Protein AF-A0A2P5YQG2-F1 (afdb_monomer_lite)

Radius of gyration: 40.92 Å; chains: 1; bounding box: 111×56×74 Å

Secondary structure (DSSP, 8-state):
------------PPPPPP-------------------------------------THHHHHHHHHHHHHHHHHHHHHHHHHHHSTTHHHHHHHHHHHHHHHHHHHHHHHHHHHHHH-

Structure (mmCIF, N/CA/C/O backbone):
data_AF-A0A2P5YQG2-F1
#
_entry.id   AF-A0A2P5YQG2-F1
#
loop_
_atom_site.group_PDB
_atom_site.id
_atom_site.type_symbol
_atom_site.label_atom_id
_atom_site.label_alt_id
_atom_site.label_comp_id
_atom_site.label_asym_id
_atom_site.label_entity_id
_atom_site.label_seq_id
_atom_site.pdbx_PDB_ins_code
_atom_site.Cartn_x
_atom_site.Cartn_y
_atom_site.Cartn_z
_atom_site.occupancy
_atom_site.B_iso_or_equiv
_atom_site.auth_seq_id
_atom_site.auth_comp_id
_atom_site.auth_asym_id
_atom_site.auth_atom_id
_atom_site.pdbx_PDB_model_num
ATOM 1 N N . MET A 1 1 ? -62.196 -18.019 43.034 1.00 37.47 1 MET A N 1
ATOM 2 C CA . MET A 1 1 ? -61.266 -17.010 43.582 1.00 37.47 1 MET A CA 1
ATOM 3 C C . MET A 1 1 ? -60.724 -16.192 42.420 1.00 37.47 1 MET A C 1
ATOM 5 O O . MET A 1 1 ? -60.282 -16.803 41.464 1.00 37.47 1 MET A O 1
ATOM 9 N N . HIS A 1 2 ? -60.853 -14.865 42.531 1.00 40.28 2 HIS A N 1
ATOM 10 C CA . HIS A 1 2 ? -60.056 -13.770 41.946 1.00 40.28 2 HIS A CA 1
ATOM 11 C C . HIS A 1 2 ? -59.599 -13.800 40.467 1.00 40.28 2 HIS A C 1
ATOM 13 O O . HIS A 1 2 ? -58.712 -14.553 40.092 1.00 40.28 2 HIS A O 1
ATOM 19 N N . ASN A 1 3 ? -60.224 -12.916 39.673 1.00 39.69 3 ASN A N 1
ATOM 20 C CA . ASN A 1 3 ? -59.671 -11.724 38.989 1.00 39.69 3 ASN A CA 1
ATOM 21 C C . ASN A 1 3 ? -58.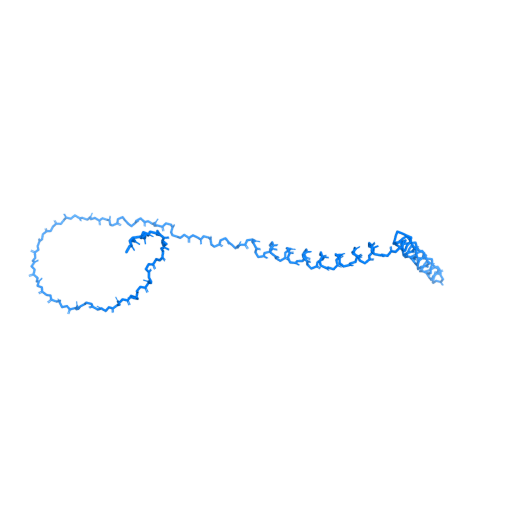148 -11.615 38.738 1.00 39.69 3 ASN A C 1
ATOM 23 O O . ASN A 1 3 ? -57.400 -11.821 39.685 1.00 39.69 3 ASN A O 1
ATOM 27 N N . ILE A 1 4 ? -57.774 -11.154 37.528 1.00 53.44 4 ILE A N 1
ATOM 28 C CA . ILE A 1 4 ? -56.658 -10.260 37.083 1.00 53.44 4 ILE A CA 1
ATOM 29 C C . ILE A 1 4 ? -56.877 -10.118 35.545 1.00 53.44 4 ILE A C 1
ATOM 31 O O . ILE A 1 4 ? -56.929 -11.145 34.872 1.00 53.44 4 ILE A O 1
ATOM 35 N N . GLN A 1 5 ? -57.396 -9.012 34.982 1.00 43.28 5 GLN A N 1
ATOM 36 C CA . GLN A 1 5 ? -56.762 -7.708 34.652 1.00 43.28 5 GLN A CA 1
ATOM 37 C C . GLN A 1 5 ? -55.559 -7.874 33.677 1.00 43.28 5 GLN A C 1
ATOM 39 O O . GLN A 1 5 ? -54.772 -8.796 33.850 1.00 43.28 5 GLN A O 1
ATOM 44 N N . ASP A 1 6 ? -55.630 -7.283 32.467 1.00 47.66 6 ASP A N 1
ATOM 45 C CA . ASP A 1 6 ? -54.936 -6.045 32.001 1.00 47.66 6 ASP A CA 1
ATOM 46 C C . ASP A 1 6 ? -53.541 -6.389 31.384 1.00 47.66 6 ASP A C 1
ATOM 48 O O . ASP A 1 6 ? -52.918 -7.356 31.794 1.00 47.66 6 ASP A O 1
ATOM 52 N N . GLU A 1 7 ? -53.013 -5.874 30.266 1.00 49.84 7 GLU A N 1
ATOM 53 C CA . GLU A 1 7 ? -52.995 -4.566 29.603 1.00 49.84 7 GLU A CA 1
ATOM 54 C C . GLU A 1 7 ? -52.540 -4.726 28.120 1.00 49.84 7 GLU A C 1
ATOM 56 O O . GLU A 1 7 ? -51.712 -5.579 27.800 1.00 49.84 7 GLU A O 1
ATOM 61 N N . GLU A 1 8 ? -53.071 -3.854 27.255 1.00 49.56 8 GLU A N 1
ATOM 62 C CA . GLU A 1 8 ? -52.398 -3.078 26.191 1.00 49.56 8 GLU A CA 1
ATOM 63 C C . GLU A 1 8 ? -51.438 -3.751 25.177 1.00 49.56 8 GLU A C 1
ATOM 65 O O . GLU A 1 8 ? -50.312 -4.152 25.470 1.00 49.56 8 GLU A O 1
ATOM 70 N N . GLY A 1 9 ? -51.825 -3.695 23.896 1.00 44.31 9 GLY A N 1
ATOM 71 C CA . GLY A 1 9 ? -50.956 -3.994 22.754 1.00 44.31 9 GLY A CA 1
ATOM 72 C C . GLY A 1 9 ? -51.528 -3.458 21.441 1.00 44.31 9 GLY A C 1
ATOM 73 O O . GLY A 1 9 ? -52.298 -4.129 20.765 1.00 44.31 9 GLY A O 1
ATOM 74 N N . LEU A 1 10 ? -51.161 -2.217 21.128 1.00 39.25 10 LEU A N 1
ATOM 75 C CA . LEU A 1 10 ? -51.523 -1.403 19.963 1.00 39.25 10 LEU A CA 1
ATOM 76 C C . LEU A 1 10 ? -51.200 -2.032 18.581 1.00 39.25 10 LEU A C 1
ATOM 78 O O . LEU A 1 10 ? -50.256 -2.807 18.456 1.00 39.25 10 LEU A O 1
ATOM 82 N N . VAL A 1 11 ? -51.857 -1.468 17.543 1.00 46.50 11 VAL A N 1
ATOM 83 C CA . VAL A 1 11 ? -51.467 -1.395 16.101 1.00 46.50 11 VAL A CA 1
ATOM 84 C C . VAL A 1 11 ? -51.902 -2.597 15.233 1.00 46.50 11 VAL A C 1
ATOM 86 O O . VAL A 1 11 ? -51.537 -3.721 15.530 1.00 46.50 11 VAL A O 1
ATOM 89 N N . ALA A 1 12 ? -52.607 -2.500 14.096 1.00 56.53 12 ALA A N 1
ATOM 90 C CA . ALA A 1 12 ? -53.279 -1.453 13.307 1.00 56.53 12 ALA A CA 1
ATOM 91 C C . ALA A 1 12 ? -54.260 -2.153 12.320 1.00 56.53 12 ALA A C 1
ATOM 93 O O . ALA A 1 12 ? -54.067 -3.341 12.053 1.00 56.53 12 ALA A O 1
ATOM 94 N N . PRO A 1 13 ? -55.272 -1.475 11.738 1.00 49.25 13 PRO A N 1
ATOM 95 C CA . PRO A 1 13 ? -56.150 -2.091 10.742 1.00 49.25 13 PRO A CA 1
ATOM 96 C C . PRO A 1 13 ? -55.474 -2.225 9.366 1.00 49.25 13 PRO A C 1
ATOM 98 O O . PRO A 1 13 ? -54.787 -1.318 8.895 1.00 49.25 13 PRO A O 1
ATOM 101 N N . GLU A 1 14 ? -55.711 -3.376 8.744 1.00 44.84 14 GLU A N 1
ATOM 102 C CA . GLU A 1 14 ? -55.319 -3.820 7.400 1.00 44.84 14 GLU A CA 1
ATOM 103 C C . GLU A 1 14 ? -55.890 -2.919 6.272 1.00 44.84 14 GLU A C 1
ATOM 105 O O . GLU A 1 14 ? -56.973 -2.354 6.441 1.00 44.84 14 GLU A O 1
ATOM 110 N N . PRO A 1 15 ? -55.205 -2.739 5.119 1.00 45.66 15 PRO A N 1
ATOM 111 C CA . PRO A 1 15 ? -55.679 -1.848 4.061 1.00 45.66 15 PRO A CA 1
ATOM 112 C C . PRO A 1 15 ? -56.709 -2.531 3.147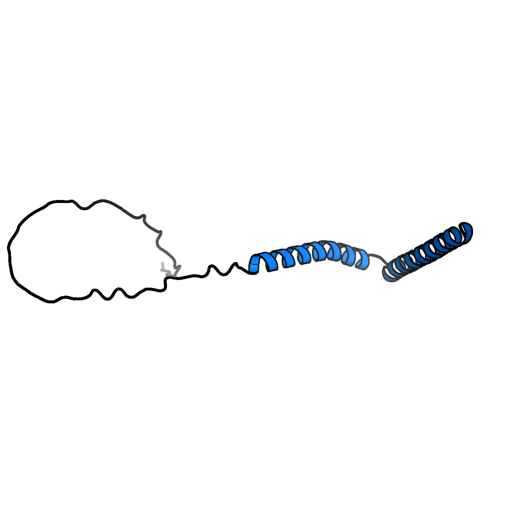 1.00 45.66 15 PRO A C 1
ATOM 114 O O . PRO A 1 15 ? -56.402 -3.526 2.493 1.00 45.66 15 PRO A O 1
ATOM 117 N N . GLU A 1 16 ? -57.906 -1.949 3.022 1.00 57.97 16 GLU A N 1
ATOM 118 C CA . GLU A 1 16 ? -58.918 -2.408 2.059 1.00 57.97 16 GLU A CA 1
ATOM 119 C C . GLU A 1 16 ? -58.730 -1.828 0.635 1.00 57.97 16 GLU A C 1
ATOM 121 O O . GLU A 1 16 ? -58.198 -0.720 0.471 1.00 57.97 16 GLU A O 1
ATOM 126 N N . PRO A 1 17 ? -59.163 -2.547 -0.426 1.00 42.16 17 PRO A N 1
ATOM 127 C CA . PRO A 1 17 ? -58.885 -2.213 -1.819 1.00 42.16 17 PRO A CA 1
ATOM 128 C C . PRO A 1 17 ? -59.922 -1.267 -2.446 1.00 42.16 17 PRO A C 1
ATOM 130 O O . PRO A 1 17 ? -61.103 -1.245 -2.110 1.00 42.16 17 PRO A O 1
ATOM 133 N N . ARG A 1 18 ? -59.446 -0.499 -3.432 1.00 46.53 18 ARG A N 1
ATOM 134 C CA . ARG A 1 18 ? -60.163 0.540 -4.188 1.00 46.53 18 ARG A CA 1
ATOM 135 C C . ARG A 1 18 ? -61.257 -0.058 -5.083 1.00 46.53 18 ARG A C 1
ATOM 137 O O . ARG A 1 18 ? -60.982 -1.002 -5.817 1.00 46.53 18 ARG A O 1
ATOM 144 N N . GLN A 1 19 ? -62.443 0.554 -5.103 1.00 40.47 19 GLN A N 1
ATOM 145 C CA . GLN A 1 19 ? -63.486 0.273 -6.096 1.00 40.47 19 GLN A CA 1
ATOM 146 C C . GLN A 1 19 ? -63.607 1.441 -7.085 1.00 40.47 19 GLN A C 1
ATOM 148 O O . GLN A 1 19 ? -63.929 2.567 -6.712 1.00 40.47 19 GLN A O 1
ATOM 153 N N . GLU A 1 20 ? -63.328 1.158 -8.355 1.00 40.53 20 GLU A N 1
ATOM 154 C CA . GLU A 1 20 ? -63.748 1.945 -9.517 1.00 40.53 20 GLU A CA 1
ATOM 155 C C . GLU A 1 20 ? -65.141 1.453 -9.934 1.00 40.53 20 GLU A C 1
ATOM 157 O O . GLU A 1 20 ? -65.361 0.245 -9.857 1.00 40.53 20 GLU A O 1
ATOM 162 N N . THR A 1 21 ? -66.048 2.333 -10.393 1.00 28.78 21 THR A N 1
ATOM 163 C CA . THR A 1 21 ? -67.006 2.085 -11.505 1.00 28.78 21 THR A CA 1
ATOM 164 C C . THR A 1 21 ? -67.999 3.255 -11.686 1.00 28.78 21 THR A C 1
ATOM 166 O O . THR A 1 21 ? -68.863 3.490 -10.852 1.00 28.78 21 THR A O 1
ATOM 169 N N . ILE A 1 22 ? -67.849 3.941 -12.831 1.00 39.16 22 ILE A N 1
ATOM 170 C CA . ILE A 1 22 ? -68.863 4.426 -13.800 1.00 39.16 22 ILE A CA 1
ATOM 171 C C . ILE A 1 22 ? -70.039 5.287 -13.288 1.00 39.16 22 ILE A C 1
ATOM 173 O O . ILE A 1 22 ? -70.930 4.801 -12.601 1.00 39.16 22 ILE A O 1
ATOM 177 N N . LEU A 1 23 ? -70.160 6.520 -13.813 1.00 33.88 23 LEU A N 1
ATOM 178 C CA . LEU A 1 23 ? -71.440 7.240 -13.846 1.00 33.88 23 LEU A CA 1
ATOM 179 C C . LEU A 1 23 ? -71.771 7.818 -15.233 1.00 33.88 23 LEU A C 1
ATOM 181 O O . LEU A 1 23 ? -70.947 8.394 -15.939 1.00 33.88 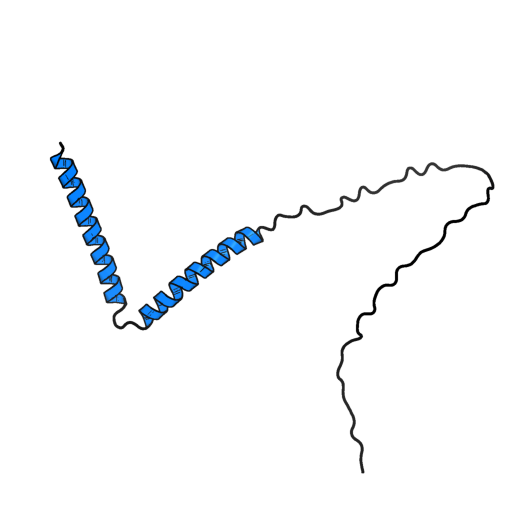23 LEU A O 1
ATOM 185 N N . SER A 1 24 ? -73.033 7.579 -15.567 1.00 44.66 24 SER A N 1
ATOM 186 C CA . SER A 1 24 ? -73.806 7.675 -16.801 1.00 44.66 24 SER A CA 1
ATOM 187 C C . SER A 1 24 ? -73.863 9.022 -17.527 1.00 44.66 24 SER A C 1
ATOM 189 O O . SER A 1 24 ? -73.798 10.096 -16.936 1.00 44.66 24 SER A O 1
ATOM 191 N N . LYS A 1 25 ? -74.140 8.929 -18.833 1.00 41.28 25 LYS A N 1
ATOM 192 C CA . LYS A 1 25 ? -74.387 10.018 -19.786 1.00 41.28 25 LYS A CA 1
ATOM 193 C C . LYS A 1 25 ? -75.889 10.118 -20.107 1.00 41.28 25 LYS A C 1
ATOM 195 O O . LYS A 1 25 ? -76.489 9.106 -20.451 1.00 41.28 25 LYS A O 1
ATOM 200 N N . GLY A 1 26 ? -76.457 11.326 -20.102 1.00 33.06 26 GLY A N 1
ATOM 201 C CA . GLY A 1 26 ? -77.780 11.654 -20.677 1.00 33.06 26 GLY A CA 1
ATOM 202 C C . GLY A 1 26 ? -78.211 13.071 -20.271 1.00 33.06 26 GLY A C 1
ATOM 203 O O . GLY A 1 26 ? -78.412 13.313 -19.094 1.00 33.06 26 GLY A O 1
ATOM 204 N N . LYS A 1 27 ? -78.013 14.103 -21.105 1.00 35.53 27 LYS A N 1
ATOM 205 C CA . LYS A 1 27 ? -78.899 14.679 -22.148 1.00 35.53 27 LYS A CA 1
ATOM 206 C C . LYS A 1 27 ? -80.232 15.270 -21.643 1.00 35.53 27 LYS A C 1
ATOM 208 O O . LYS A 1 27 ? -81.213 14.550 -21.550 1.00 35.53 27 LYS A O 1
ATOM 213 N N . GLY A 1 28 ? -80.250 16.607 -21.560 1.00 29.77 28 GLY A N 1
ATOM 214 C CA . GLY A 1 28 ? -81.244 17.454 -22.234 1.00 29.77 28 GLY A CA 1
ATOM 215 C C . GLY A 1 28 ? -82.238 18.198 -21.344 1.00 29.77 28 GLY A C 1
ATOM 216 O O . GLY A 1 28 ? -83.162 17.577 -20.855 1.00 29.77 28 GLY A O 1
ATOM 217 N N . GLU A 1 29 ? -82.104 19.524 -21.255 1.00 34.75 29 GLU A N 1
ATOM 218 C CA . GLU A 1 29 ? -83.180 20.473 -21.585 1.00 34.75 29 GLU A CA 1
ATOM 219 C C . GLU A 1 29 ? -82.615 21.898 -21.703 1.00 34.75 29 GLU A C 1
ATOM 221 O O . GLU A 1 29 ? -81.639 22.258 -21.047 1.00 34.75 29 GLU A O 1
ATOM 226 N N . VAL A 1 30 ? -83.176 22.653 -22.643 1.00 44.69 30 VAL A N 1
ATOM 227 C CA . VAL A 1 30 ? -82.774 23.992 -23.087 1.00 44.69 30 VAL A CA 1
ATOM 228 C C . VAL A 1 30 ? -83.681 25.004 -22.401 1.00 44.69 30 VAL A C 1
ATOM 230 O O . VAL A 1 30 ? -84.890 24.847 -22.511 1.00 44.69 30 VAL A O 1
ATOM 233 N N . ASP A 1 31 ? -83.143 26.078 -21.823 1.00 36.00 31 ASP A N 1
ATOM 234 C CA . ASP A 1 31 ? -83.815 27.375 -21.933 1.00 36.00 31 ASP A CA 1
ATOM 235 C C . ASP A 1 31 ? -82.834 28.546 -21.857 1.00 36.00 31 ASP A C 1
ATOM 237 O O . ASP A 1 31 ? -81.759 28.475 -21.261 1.00 36.00 31 ASP A O 1
ATOM 241 N N . HIS A 1 32 ? -83.201 29.585 -22.588 1.00 39.75 32 HIS A N 1
ATOM 242 C CA . HIS A 1 32 ? -82.400 30.711 -22.998 1.00 39.75 32 HIS A CA 1
ATOM 243 C C . HIS A 1 32 ? -82.242 31.740 -21.874 1.00 39.75 32 HIS A C 1
ATOM 245 O O . HIS A 1 32 ? -83.151 32.002 -21.095 1.00 39.75 32 HIS A O 1
ATOM 251 N N . ASN A 1 33 ? 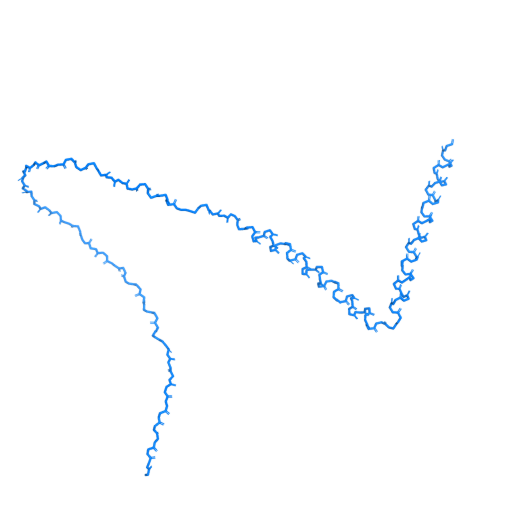-81.141 32.474 -21.974 1.00 38.44 33 ASN A N 1
ATOM 252 C CA . ASN A 1 33 ? -81.162 33.914 -22.227 1.00 38.44 33 ASN A CA 1
ATOM 253 C C . ASN A 1 33 ? -80.376 34.773 -21.228 1.00 38.44 33 ASN A C 1
ATOM 255 O O . ASN A 1 33 ? -80.494 34.678 -20.013 1.00 38.44 33 ASN A O 1
ATOM 259 N N . ASP A 1 34 ? -79.625 35.669 -21.854 1.00 38.62 34 ASP A N 1
ATOM 260 C CA . ASP A 1 34 ? -79.146 36.949 -21.373 1.00 38.62 34 ASP A CA 1
ATOM 261 C C . ASP A 1 34 ? -77.982 37.043 -20.366 1.00 38.62 34 ASP A C 1
ATOM 263 O O . ASP A 1 34 ? -78.114 37.100 -19.151 1.00 38.62 34 ASP A O 1
ATOM 267 N N . GLN A 1 35 ? -76.832 37.315 -20.989 1.00 40.78 35 GLN A N 1
ATOM 268 C CA . GLN A 1 35 ? -76.002 38.496 -20.733 1.00 40.78 35 GLN A CA 1
ATOM 269 C C . GLN A 1 35 ? -74.971 38.448 -19.593 1.00 40.78 35 GLN A C 1
ATOM 271 O O . GLN A 1 35 ? -75.232 38.707 -18.426 1.00 40.78 35 GLN A O 1
ATOM 276 N N . LYS A 1 36 ? -73.721 38.420 -20.082 1.00 45.56 36 LYS A N 1
ATOM 277 C CA . LYS A 1 36 ? -72.639 39.337 -19.697 1.00 45.56 36 LYS A CA 1
ATOM 278 C C . LYS A 1 36 ? -71.950 39.013 -18.371 1.00 45.56 36 LYS A C 1
ATOM 280 O O . LYS A 1 36 ? -72.339 39.479 -17.313 1.00 45.56 36 LYS A O 1
ATOM 285 N N . LEU A 1 37 ? -70.771 38.411 -18.491 1.00 44.19 37 LEU A N 1
ATOM 286 C CA . LEU A 1 37 ? -69.506 39.099 -18.215 1.00 44.19 37 LEU A CA 1
ATOM 287 C C . LEU A 1 37 ? -68.361 38.228 -18.733 1.00 44.19 37 LEU A C 1
ATOM 289 O O . LEU A 1 37 ? -68.221 37.064 -18.377 1.00 44.19 37 LEU A O 1
ATOM 293 N N . VAL A 1 38 ? -67.554 38.813 -19.615 1.00 54.03 38 VAL A N 1
ATOM 294 C CA . VAL A 1 38 ? -66.296 38.247 -20.102 1.00 54.03 38 VAL A CA 1
ATOM 295 C C . VAL A 1 38 ? -65.370 38.060 -18.900 1.00 54.03 38 VAL A C 1
ATOM 297 O O . VAL A 1 38 ? -64.656 38.981 -18.511 1.00 54.03 38 VAL A O 1
ATOM 300 N N . SER A 1 39 ? -65.371 36.875 -18.293 1.00 54.47 39 SER A N 1
ATOM 301 C CA . SER A 1 39 ? -64.274 36.450 -17.434 1.00 54.47 39 SER A CA 1
ATOM 302 C C . SER A 1 39 ? -63.184 35.917 -18.354 1.00 54.47 39 SER A C 1
ATOM 304 O O . SER A 1 39 ? -63.250 34.780 -18.820 1.00 54.47 39 SER A O 1
ATOM 306 N N . LYS A 1 40 ? -62.185 36.752 -18.665 1.00 61.34 40 LYS A N 1
ATOM 307 C CA . LYS A 1 40 ? -60.901 36.231 -19.146 1.00 61.34 40 LYS A CA 1
ATOM 308 C C . LYS A 1 40 ? -60.419 35.258 -18.078 1.00 61.34 40 LYS A C 1
ATOM 310 O O . LYS A 1 40 ? -60.070 35.680 -16.980 1.00 61.34 40 LYS A O 1
ATOM 315 N N . GLU A 1 41 ? -60.486 33.972 -18.391 1.00 61.00 41 GLU A N 1
ATOM 316 C CA . GLU A 1 41 ? -60.039 32.902 -17.517 1.00 61.00 41 GLU A CA 1
ATOM 317 C C . GLU A 1 41 ? -58.550 33.118 -17.233 1.00 61.00 41 GLU A C 1
ATOM 319 O O . GLU A 1 41 ? -57.694 32.906 -18.095 1.00 61.00 41 GLU A O 1
ATOM 324 N N . TYR A 1 42 ? -58.234 33.628 -16.042 1.00 65.81 42 TYR A N 1
ATOM 325 C CA . TYR A 1 42 ? -56.860 33.682 -15.578 1.00 65.81 42 TYR A CA 1
ATOM 326 C C . TYR A 1 42 ? -56.447 32.249 -15.266 1.00 65.81 42 TYR A C 1
ATOM 328 O O . TYR A 1 42 ? -56.777 31.720 -14.208 1.00 65.81 42 TYR A O 1
ATOM 336 N N . LYS A 1 43 ? -55.746 31.611 -16.207 1.00 68.56 43 LYS A N 1
ATOM 337 C CA . LYS A 1 43 ? -55.015 30.378 -15.931 1.00 68.56 43 LYS A CA 1
ATOM 338 C C . LYS A 1 43 ? -53.757 30.774 -15.167 1.00 68.56 43 LYS A C 1
ATOM 340 O O . LYS A 1 43 ? -52.891 31.417 -15.766 1.00 68.56 43 LYS A O 1
ATOM 345 N N . PRO A 1 44 ? -53.606 30.417 -13.880 1.00 66.06 44 PRO A N 1
ATOM 346 C CA . PRO A 1 44 ? -52.301 30.509 -13.257 1.00 66.06 44 PRO A CA 1
ATOM 347 C C . PRO A 1 44 ? -51.388 29.600 -14.081 1.00 66.06 44 PRO A C 1
ATOM 349 O O . PRO A 1 44 ? -51.654 28.401 -14.191 1.00 66.06 44 PRO A O 1
ATOM 352 N N . HIS A 1 45 ? -50.348 30.151 -14.709 1.00 66.88 45 HIS A N 1
ATOM 353 C CA . HIS A 1 45 ? -49.270 29.320 -15.224 1.00 66.88 45 HIS A CA 1
ATOM 354 C C . HIS A 1 45 ? -48.595 28.714 -14.001 1.00 66.88 45 HIS A C 1
ATOM 356 O O . HIS A 1 45 ? -47.727 29.327 -13.384 1.00 66.88 45 HIS A O 1
ATOM 362 N N . VAL A 1 46 ? -49.065 27.538 -13.602 1.00 64.50 46 VAL A N 1
ATOM 363 C CA . VAL A 1 46 ? -48.408 26.716 -12.601 1.00 64.50 46 VAL A CA 1
ATOM 364 C C . VAL A 1 46 ? -47.035 26.393 -13.190 1.00 64.50 46 VAL A C 1
ATOM 366 O O . VAL A 1 46 ? -46.986 25.703 -14.211 1.00 64.50 46 VAL A O 1
ATOM 369 N N . PRO A 1 47 ? -45.916 26.886 -12.628 1.00 69.38 47 PRO A N 1
ATOM 370 C CA . PRO A 1 47 ? -44.608 26.393 -13.015 1.00 69.38 47 PRO A CA 1
ATOM 371 C C . PRO A 1 47 ? -44.504 24.996 -12.392 1.00 69.38 47 PRO A C 1
ATOM 373 O O . PRO A 1 47 ? -43.999 24.829 -11.286 1.00 69.38 47 PRO A O 1
ATOM 376 N N . TYR A 1 48 ? -45.124 24.002 -13.030 1.00 56.06 48 TYR A N 1
ATOM 377 C CA . TYR A 1 48 ? -45.037 22.613 -12.591 1.00 56.06 48 TYR A CA 1
ATOM 378 C C . TYR A 1 48 ? -43.679 22.030 -13.009 1.00 56.06 48 TYR A C 1
ATOM 380 O O . TYR A 1 48 ? -43.030 22.538 -13.924 1.00 56.06 48 TYR A O 1
ATOM 388 N N . PRO A 1 49 ? -43.185 21.033 -12.269 1.00 64.75 49 PRO A N 1
ATOM 389 C CA . PRO A 1 49 ? -42.026 21.220 -11.433 1.00 64.75 49 PRO A CA 1
ATOM 390 C C . PRO A 1 49 ? -40.927 20.253 -11.869 1.00 64.75 49 PRO A C 1
ATOM 392 O O . PRO A 1 49 ? -41.128 19.353 -12.683 1.00 64.75 49 PRO A O 1
ATOM 395 N N . ASN A 1 50 ? -39.792 20.388 -11.199 1.00 59.59 50 ASN A N 1
ATOM 396 C CA . ASN A 1 50 ? -38.724 19.404 -11.161 1.00 59.59 50 ASN A CA 1
ATOM 397 C C . ASN A 1 50 ? -37.864 19.399 -12.423 1.00 59.59 50 ASN A C 1
ATOM 399 O O . ASN A 1 50 ? -37.961 18.528 -13.286 1.00 59.59 50 ASN A O 1
ATOM 403 N N . GLU A 1 51 ? -36.861 20.281 -12.418 1.00 61.06 51 GLU A N 1
ATOM 404 C CA . GLU A 1 51 ? -35.544 19.783 -12.795 1.00 61.06 51 GLU A CA 1
ATOM 405 C C . GLU A 1 51 ? -35.322 18.493 -12.000 1.00 61.06 51 GLU A C 1
ATOM 407 O O . GLU A 1 51 ? -35.143 18.519 -10.779 1.00 61.06 51 GLU A O 1
ATOM 412 N N . ILE A 1 52 ? -35.385 17.351 -12.683 1.00 63.44 52 ILE A N 1
ATOM 413 C CA . ILE A 1 52 ? -34.833 16.111 -12.163 1.00 63.44 52 ILE A CA 1
ATOM 414 C C . ILE A 1 52 ? -33.347 16.422 -12.018 1.00 63.44 52 ILE A C 1
ATOM 416 O O . ILE A 1 52 ? -32.586 16.352 -12.986 1.00 63.44 52 ILE A O 1
ATOM 420 N N . ARG A 1 53 ? -32.936 16.877 -10.830 1.00 64.31 53 ARG A N 1
ATOM 421 C CA . ARG A 1 53 ? -31.524 17.037 -10.506 1.00 64.31 53 ARG A CA 1
ATOM 422 C C . ARG A 1 53 ? -30.949 15.649 -10.714 1.00 64.31 53 ARG A C 1
ATOM 424 O O . ARG A 1 53 ? -31.300 14.742 -9.967 1.00 64.31 53 ARG A O 1
ATOM 431 N N . LYS A 1 54 ? -30.153 15.460 -11.774 1.00 65.06 54 LYS A N 1
ATOM 432 C CA . LYS A 1 54 ? -29.401 14.218 -11.966 1.00 65.06 54 LYS A CA 1
ATOM 433 C C . LYS A 1 54 ? -28.669 13.996 -10.661 1.00 65.06 54 LYS A C 1
ATOM 435 O O . LYS A 1 54 ? -27.840 14.830 -10.285 1.00 65.06 54 LYS A O 1
ATOM 440 N N . ASP A 1 55 ? -29.090 12.969 -9.940 1.00 66.88 55 ASP A N 1
ATOM 441 C CA . ASP A 1 55 ? -28.665 12.796 -8.574 1.00 66.88 55 ASP A CA 1
ATOM 442 C C . ASP A 1 55 ? -27.161 12.543 -8.625 1.00 66.88 55 ASP A C 1
ATOM 444 O O . ASP A 1 55 ? -26.697 11.512 -9.118 1.00 66.88 55 ASP A O 1
ATOM 448 N N . ARG A 1 56 ? -26.370 13.536 -8.194 1.00 66.00 56 ARG A N 1
ATOM 449 C CA . ARG A 1 56 ? -24.902 13.421 -8.138 1.00 66.00 56 ARG A CA 1
ATOM 450 C C . ARG A 1 56 ? -24.491 12.217 -7.282 1.00 66.00 56 ARG A C 1
ATOM 452 O O . ARG A 1 56 ? -23.342 11.790 -7.340 1.00 66.00 56 ARG A O 1
ATOM 459 N N . THR A 1 57 ? -25.434 11.671 -6.521 1.00 78.19 57 THR A N 1
ATOM 460 C CA . THR A 1 57 ? -25.361 10.445 -5.742 1.00 78.19 57 THR A CA 1
ATOM 461 C C . THR A 1 57 ? -24.864 9.241 -6.535 1.00 78.19 57 THR A C 1
ATOM 463 O O . THR A 1 57 ? -24.053 8.516 -5.980 1.00 78.19 57 THR A O 1
ATOM 466 N N . GLU A 1 58 ? -25.198 9.047 -7.817 1.00 84.00 58 GLU A N 1
ATOM 467 C CA . GLU A 1 58 ? -24.697 7.871 -8.564 1.00 84.00 58 GLU A CA 1
ATOM 468 C C . GLU A 1 58 ? -23.171 7.933 -8.779 1.00 84.00 58 GLU A C 1
ATOM 470 O O . GLU A 1 58 ? -22.441 6.965 -8.557 1.00 84.00 58 GLU A O 1
ATOM 475 N N . GLU A 1 59 ? -22.645 9.110 -9.131 1.00 88.00 59 GLU A N 1
ATOM 476 C C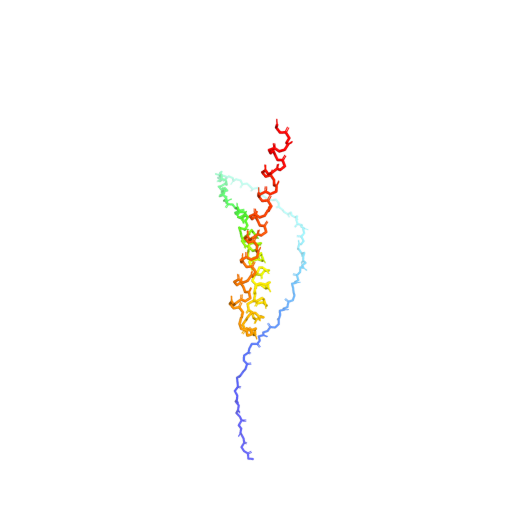A . GLU A 1 59 ? -21.199 9.310 -9.285 1.00 88.00 59 GLU A CA 1
ATOM 477 C C . GLU A 1 59 ? -20.472 9.181 -7.935 1.00 88.00 59 GLU A C 1
ATOM 479 O O . GLU A 1 59 ? -19.395 8.580 -7.846 1.00 88.00 59 GLU A O 1
ATOM 484 N N . GLN A 1 60 ? -21.060 9.729 -6.867 1.00 89.50 60 GLN A N 1
ATOM 485 C CA . GLN A 1 60 ? -20.512 9.625 -5.511 1.00 89.50 60 GLN A CA 1
ATOM 486 C C . GLN A 1 60 ? -20.557 8.186 -4.989 1.00 89.50 60 GLN A C 1
ATOM 488 O O . GLN A 1 60 ? -19.593 7.717 -4.383 1.00 89.50 60 GLN A O 1
ATOM 493 N N . PHE A 1 61 ? -21.620 7.450 -5.295 1.00 89.25 61 PHE A N 1
ATOM 494 C CA . PHE A 1 61 ? -21.771 6.043 -4.962 1.00 89.25 61 PHE A CA 1
ATOM 495 C C . PHE A 1 61 ? -20.741 5.189 -5.707 1.00 89.25 61 PHE A C 1
ATOM 497 O O . PHE A 1 61 ? -20.053 4.373 -5.096 1.00 89.25 61 PHE A O 1
ATOM 504 N N . GLY A 1 62 ? -20.502 5.463 -6.992 1.00 93.81 62 GLY A N 1
ATOM 505 C CA . GLY A 1 62 ? -19.413 4.842 -7.746 1.00 93.81 62 GLY A CA 1
ATOM 506 C C . GLY A 1 62 ? -18.028 5.082 -7.124 1.00 93.81 62 GLY A C 1
ATOM 507 O O . GLY A 1 62 ? -17.196 4.168 -7.086 1.00 93.81 62 GLY A O 1
ATOM 508 N N . LYS A 1 63 ? -17.762 6.283 -6.588 1.00 94.62 63 LYS A N 1
ATOM 509 C CA . LYS A 1 63 ? -16.523 6.587 -5.840 1.00 94.62 63 LYS A CA 1
ATOM 510 C C . LYS A 1 63 ? -16.457 5.820 -4.519 1.00 94.62 63 LYS A C 1
ATOM 512 O O . LYS A 1 63 ? -15.414 5.246 -4.208 1.00 94.62 63 LYS A O 1
ATOM 517 N N . PHE A 1 64 ? -17.562 5.750 -3.784 1.00 93.75 64 PHE A N 1
ATOM 518 C CA . PHE A 1 64 ? -17.665 4.978 -2.548 1.00 93.75 64 PHE A CA 1
ATOM 519 C C . PHE A 1 64 ? -17.396 3.484 -2.776 1.00 93.75 64 PHE A C 1
ATOM 521 O O . PHE A 1 64 ? -16.569 2.898 -2.082 1.00 93.75 64 PHE A O 1
ATOM 528 N N . LEU A 1 65 ? -17.983 2.878 -3.812 1.00 94.69 65 LEU A N 1
ATOM 529 C CA . LEU A 1 65 ? -17.735 1.477 -4.167 1.00 94.69 65 LEU A CA 1
ATOM 530 C C . LEU A 1 65 ? -16.267 1.213 -4.525 1.00 94.69 65 LEU A C 1
ATOM 532 O O . LEU A 1 65 ? -15.710 0.179 -4.156 1.00 94.69 65 LEU A O 1
ATOM 536 N N . LYS A 1 66 ? -15.611 2.148 -5.224 1.00 94.88 66 LYS A N 1
ATOM 537 C CA . LYS A 1 66 ? -14.168 2.060 -5.506 1.00 94.88 66 LYS A CA 1
ATOM 538 C C . LYS A 1 66 ? -13.341 2.104 -4.218 1.00 94.88 66 LYS A C 1
ATOM 540 O O . LYS A 1 66 ? -12.404 1.316 -4.079 1.00 94.88 66 LYS A O 1
ATOM 545 N N . LEU A 1 67 ? -13.696 2.980 -3.277 1.00 95.94 67 LEU A N 1
ATOM 546 C CA . LEU A 1 67 ? -13.046 3.055 -1.967 1.00 95.94 67 LEU A CA 1
ATOM 547 C C . LEU A 1 67 ? -13.256 1.774 -1.156 1.00 95.94 67 LEU A C 1
ATOM 549 O O . LEU A 1 67 ? -12.280 1.243 -0.639 1.00 95.94 67 LEU A O 1
ATOM 553 N N . LEU A 1 68 ? -14.476 1.229 -1.113 1.00 93.31 68 LEU A N 1
ATOM 554 C CA . LEU A 1 68 ? -14.772 -0.036 -0.434 1.00 93.31 68 LEU A CA 1
ATOM 555 C C . LEU A 1 68 ? -13.970 -1.203 -1.009 1.00 93.31 68 LEU A C 1
ATOM 557 O O . LEU A 1 68 ? -13.387 -1.970 -0.252 1.00 93.31 68 LEU A O 1
ATOM 561 N N . LYS A 1 69 ? -13.883 -1.321 -2.340 1.00 92.44 69 LYS A N 1
ATOM 562 C CA . LYS A 1 69 ? -13.070 -2.363 -2.986 1.00 92.44 69 LYS A CA 1
ATOM 563 C C . LYS A 1 69 ? -11.593 -2.237 -2.614 1.00 92.44 69 LYS A C 1
ATOM 565 O O . LYS A 1 69 ? -10.961 -3.234 -2.283 1.00 92.44 69 LYS A O 1
ATOM 570 N N . LYS A 1 70 ? -11.050 -1.015 -2.623 1.00 93.50 70 LYS A N 1
ATOM 571 C CA . LYS A 1 70 ? -9.664 -0.757 -2.206 1.00 93.50 70 LYS A CA 1
ATOM 572 C C . LYS A 1 70 ? -9.453 -1.070 -0.724 1.00 93.50 70 LYS A C 1
ATOM 574 O O . LYS A 1 70 ? -8.450 -1.678 -0.369 1.00 93.50 70 LYS A O 1
ATOM 579 N N . LEU A 1 71 ? -10.402 -0.689 0.126 1.00 92.94 71 LEU A N 1
ATOM 580 C CA . LEU A 1 71 ? -10.363 -0.959 1.557 1.00 92.94 71 LEU A CA 1
ATOM 581 C C . LEU A 1 71 ? -10.413 -2.468 1.835 1.00 92.94 71 LEU A C 1
ATOM 583 O O . LEU A 1 71 ? -9.592 -2.952 2.601 1.00 92.94 71 LEU A O 1
ATOM 587 N N . HIS A 1 72 ? -11.290 -3.214 1.157 1.00 86.94 72 HIS A N 1
ATOM 588 C CA . HIS A 1 72 ? -11.389 -4.672 1.265 1.00 86.94 72 HIS A CA 1
ATOM 589 C C . HIS A 1 72 ? -10.131 -5.403 0.781 1.00 86.94 72 HIS A C 1
ATOM 591 O O . HIS A 1 72 ? -9.856 -6.487 1.265 1.00 86.94 72 HIS A O 1
ATOM 597 N N . ILE A 1 73 ? -9.348 -4.837 -0.143 1.00 89.69 73 ILE A N 1
ATOM 598 C CA . ILE A 1 73 ? -8.044 -5.406 -0.526 1.00 89.69 73 ILE A CA 1
ATOM 599 C C . ILE A 1 73 ? -6.969 -5.044 0.511 1.00 89.69 73 ILE A C 1
ATOM 601 O O . ILE A 1 73 ? -6.165 -5.889 0.892 1.00 89.69 73 ILE A O 1
ATOM 605 N N . ASN A 1 74 ? -6.960 -3.800 0.996 1.00 91.31 74 ASN A N 1
ATOM 606 C CA . ASN A 1 74 ? -5.952 -3.322 1.942 1.00 91.31 74 ASN A CA 1
ATOM 607 C C . ASN A 1 74 ? -6.115 -3.920 3.350 1.00 91.31 74 ASN A C 1
ATOM 609 O O . ASN A 1 74 ? -5.112 -4.188 4.001 1.00 91.31 74 ASN A O 1
ATOM 613 N N . LEU A 1 75 ? -7.348 -4.133 3.822 1.00 91.69 75 LEU A N 1
ATOM 614 C CA . LEU A 1 75 ? -7.650 -4.670 5.156 1.00 91.69 75 LEU A CA 1
ATOM 615 C C . LEU A 1 75 ? -7.026 -6.061 5.386 1.00 91.69 75 LEU A C 1
ATOM 617 O O . LEU A 1 75 ? -6.268 -6.189 6.342 1.00 91.69 75 LEU A O 1
ATOM 621 N N . PRO A 1 76 ? -7.235 -7.074 4.518 1.00 93.19 76 PRO A N 1
ATOM 622 C CA . PRO A 1 76 ? -6.568 -8.369 4.632 1.00 93.19 76 PRO A CA 1
ATOM 623 C C . PRO A 1 76 ? -5.043 -8.276 4.587 1.00 93.19 76 PRO A C 1
ATOM 625 O O . PRO A 1 76 ? -4.373 -9.031 5.280 1.00 93.19 76 PRO A O 1
ATOM 628 N N . VAL A 1 77 ? -4.478 -7.356 3.796 1.00 91.06 77 VAL A N 1
ATOM 629 C CA . VAL A 1 77 ? -3.020 -7.154 3.738 1.00 91.06 77 VAL A CA 1
ATOM 630 C C . VAL A 1 77 ? -2.502 -6.584 5.056 1.00 91.06 77 VAL A C 1
ATOM 632 O O . VAL A 1 77 ? -1.493 -7.058 5.566 1.00 91.06 77 VAL A O 1
ATOM 635 N N . ILE A 1 78 ? -3.191 -5.596 5.629 1.00 93.25 78 ILE A N 1
ATOM 636 C CA . ILE A 1 78 ? -2.840 -5.014 6.931 1.00 93.25 78 ILE A CA 1
ATOM 637 C C . ILE A 1 78 ? -2.972 -6.063 8.036 1.00 93.25 78 ILE A C 1
ATOM 639 O O . ILE A 1 78 ? -2.067 -6.184 8.855 1.00 93.25 78 ILE A O 1
ATOM 643 N N . GLU A 1 79 ? -4.051 -6.844 8.029 1.00 93.62 79 GLU A N 1
ATOM 644 C CA . GLU A 1 79 ? -4.261 -7.935 8.981 1.00 93.62 79 GLU A CA 1
ATOM 645 C C . GLU A 1 79 ? -3.139 -8.973 8.873 1.00 93.62 79 GLU A C 1
ATOM 647 O O . GLU A 1 79 ? -2.478 -9.280 9.860 1.00 93.62 79 GLU A O 1
ATOM 652 N N . ALA A 1 80 ? -2.831 -9.440 7.661 1.00 92.75 80 ALA A N 1
ATOM 653 C CA . ALA A 1 80 ? -1.739 -10.378 7.431 1.00 92.75 80 ALA A CA 1
ATOM 654 C C . ALA A 1 80 ? -0.388 -9.819 7.909 1.00 92.75 80 ALA A C 1
ATOM 656 O O . ALA A 1 80 ? 0.362 -10.525 8.577 1.00 92.75 80 ALA A O 1
ATOM 657 N N . LEU A 1 81 ? -0.090 -8.545 7.627 1.00 93.12 81 LEU A N 1
ATOM 658 C CA . LEU A 1 81 ? 1.122 -7.880 8.115 1.00 93.12 81 LEU A CA 1
ATOM 659 C C . LEU A 1 81 ? 1.135 -7.746 9.643 1.00 93.12 81 LEU A C 1
ATOM 661 O O . LEU A 1 81 ? 2.199 -7.858 10.242 1.00 93.12 81 LEU A O 1
ATOM 665 N N . SER A 1 82 ? -0.018 -7.536 10.280 1.00 91.38 82 SER A N 1
ATOM 666 C CA . SER A 1 82 ? -0.137 -7.474 11.741 1.00 91.38 82 SER A CA 1
ATOM 667 C C . SER A 1 82 ? 0.160 -8.823 12.400 1.00 91.38 82 SER A C 1
ATOM 669 O O . SER A 1 82 ? 0.727 -8.858 13.490 1.00 91.38 82 SER A O 1
ATOM 671 N N . GLN A 1 83 ? -0.192 -9.929 11.741 1.00 92.94 83 GLN A N 1
ATOM 672 C CA . GLN A 1 83 ? 0.075 -11.285 12.232 1.00 92.94 83 GLN A CA 1
ATOM 673 C C . GLN A 1 83 ? 1.505 -11.768 11.933 1.00 92.94 83 GLN A C 1
ATOM 675 O O . GLN A 1 83 ? 1.977 -12.735 12.532 1.00 92.94 83 GLN A O 1
ATOM 680 N N . MET A 1 84 ? 2.218 -11.121 11.006 1.00 94.31 84 MET A N 1
ATOM 681 C CA . MET A 1 84 ? 3.577 -11.509 10.627 1.00 94.31 84 MET A CA 1
ATOM 682 C C . MET A 1 84 ? 4.619 -10.985 11.629 1.00 94.31 84 MET A C 1
ATOM 684 O O . MET A 1 84 ? 4.809 -9.768 11.749 1.00 94.31 84 MET A O 1
ATOM 688 N N . PRO A 1 85 ? 5.403 -11.861 12.286 1.00 86.44 85 PRO A N 1
ATOM 689 C CA . PRO A 1 85 ? 6.546 -11.403 13.061 1.00 86.44 85 PRO A CA 1
ATOM 690 C C . PRO A 1 85 ? 7.568 -10.739 12.125 1.00 86.44 85 PRO A C 1
ATOM 692 O O . PRO A 1 85 ? 7.927 -11.281 11.082 1.00 86.44 85 PRO A O 1
ATOM 695 N N . ASN A 1 86 ? 8.065 -9.562 12.513 1.00 93.19 86 ASN A N 1
ATOM 696 C CA . ASN A 1 86 ? 9.009 -8.743 11.738 1.00 93.19 86 ASN A CA 1
ATOM 697 C C . ASN A 1 86 ? 8.472 -8.154 10.414 1.00 93.19 86 ASN A C 1
ATOM 699 O O . ASN A 1 86 ? 9.272 -7.854 9.525 1.00 93.19 86 ASN A O 1
ATOM 703 N N . ALA A 1 87 ? 7.164 -7.908 10.276 1.00 93.56 87 ALA A N 1
ATOM 704 C CA . ALA A 1 87 ? 6.572 -7.301 9.073 1.00 93.56 87 ALA A CA 1
ATOM 705 C C . ALA A 1 87 ? 7.296 -6.030 8.575 1.00 93.56 87 ALA A C 1
ATOM 707 O O . ALA A 1 87 ? 7.493 -5.846 7.375 1.00 93.56 87 ALA A O 1
ATOM 708 N N . VAL A 1 88 ? 7.784 -5.184 9.489 1.00 93.12 88 VAL A N 1
ATOM 709 C CA . VAL A 1 88 ? 8.573 -3.983 9.152 1.00 93.12 88 VAL A CA 1
ATOM 710 C C . VAL A 1 88 ? 9.858 -4.330 8.392 1.00 93.12 88 VAL A C 1
ATOM 712 O O . VAL A 1 88 ? 10.211 -3.652 7.427 1.00 93.12 88 VAL A O 1
ATOM 715 N N . LYS A 1 89 ? 10.556 -5.397 8.799 1.00 94.06 89 LYS A N 1
ATOM 716 C CA . LYS A 1 89 ? 11.779 -5.859 8.131 1.00 94.06 89 LYS A CA 1
ATOM 717 C C . LYS A 1 89 ? 11.466 -6.349 6.718 1.00 94.06 89 LYS A C 1
ATOM 719 O O . LYS A 1 89 ? 12.154 -5.958 5.783 1.00 94.06 89 LYS A O 1
ATOM 724 N N . PHE A 1 90 ? 10.393 -7.121 6.566 1.00 91.00 90 PHE A N 1
ATOM 725 C CA . PHE A 1 90 ? 9.938 -7.618 5.269 1.00 91.00 90 PHE A CA 1
ATOM 726 C C . PHE A 1 90 ? 9.582 -6.478 4.304 1.00 91.00 90 PHE A C 1
ATOM 728 O O . PHE A 1 90 ? 10.076 -6.432 3.178 1.00 91.00 90 PHE A O 1
ATOM 735 N N . LEU A 1 91 ? 8.802 -5.494 4.764 1.00 92.38 91 LEU A N 1
ATOM 736 C CA . LEU A 1 91 ? 8.476 -4.306 3.970 1.00 92.38 91 LEU A CA 1
ATOM 737 C C . LEU A 1 91 ? 9.738 -3.527 3.567 1.00 92.38 91 LEU A C 1
ATOM 739 O O . LEU A 1 91 ? 9.872 -3.119 2.413 1.00 92.38 91 LEU A O 1
ATOM 743 N N . LYS A 1 92 ? 10.695 -3.359 4.489 1.00 94.12 92 LYS A N 1
ATOM 744 C CA . LYS A 1 92 ? 11.974 -2.690 4.212 1.00 94.12 92 LYS A CA 1
ATOM 745 C C . LYS A 1 92 ? 12.798 -3.430 3.155 1.00 94.12 92 LYS A C 1
ATOM 747 O O . LYS A 1 92 ? 13.371 -2.785 2.276 1.00 94.12 92 LYS A O 1
ATOM 752 N N . GLU A 1 93 ? 12.853 -4.756 3.218 1.00 94.38 93 GLU A N 1
ATOM 753 C CA . GLU A 1 93 ? 13.560 -5.582 2.234 1.00 94.38 93 GLU A CA 1
ATOM 754 C C . GLU A 1 93 ? 12.922 -5.468 0.846 1.00 94.38 93 GLU A C 1
ATOM 756 O O . GLU A 1 93 ? 13.637 -5.213 -0.123 1.00 94.38 93 GLU A O 1
ATOM 761 N N . ILE A 1 94 ? 11.589 -5.540 0.745 1.00 92.25 94 ILE A N 1
ATOM 762 C CA . ILE A 1 94 ? 10.869 -5.343 -0.525 1.00 92.25 94 ILE A CA 1
ATOM 763 C C . ILE A 1 94 ? 11.194 -3.977 -1.135 1.00 92.25 94 ILE A C 1
ATOM 765 O O . ILE A 1 94 ? 11.523 -3.884 -2.320 1.00 92.25 94 ILE A O 1
ATOM 769 N N . LEU A 1 95 ? 11.117 -2.907 -0.338 1.00 91.56 95 LEU A N 1
ATOM 770 C CA . LEU A 1 95 ? 11.357 -1.548 -0.825 1.00 91.56 95 LEU A CA 1
ATOM 771 C C . LEU A 1 95 ? 12.798 -1.357 -1.305 1.00 91.56 95 LEU A C 1
ATOM 773 O O . LEU A 1 95 ? 13.005 -0.793 -2.380 1.00 91.56 95 LEU A O 1
ATOM 777 N N . THR A 1 96 ? 13.763 -1.879 -0.546 1.00 94.00 96 THR A N 1
ATOM 778 C CA . THR A 1 96 ? 15.188 -1.852 -0.902 1.00 94.00 96 THR A CA 1
ATOM 779 C C . THR A 1 96 ? 15.458 -2.632 -2.191 1.00 94.00 96 THR A C 1
ATOM 781 O O . THR A 1 96 ? 16.196 -2.168 -3.055 1.00 94.00 96 THR A O 1
ATOM 784 N N . ASN A 1 97 ? 14.849 -3.809 -2.354 1.00 88.50 97 ASN A N 1
ATOM 785 C CA . ASN A 1 97 ? 15.042 -4.636 -3.545 1.00 88.50 97 ASN A CA 1
ATOM 786 C C . ASN A 1 97 ? 14.438 -3.994 -4.798 1.00 88.50 97 ASN A C 1
ATOM 788 O O . ASN A 1 97 ? 15.059 -4.039 -5.857 1.00 88.50 97 ASN A O 1
ATOM 792 N N . LYS A 1 98 ? 13.275 -3.340 -4.674 1.00 88.75 98 LYS A N 1
ATOM 793 C CA . LYS A 1 98 ? 12.683 -2.573 -5.779 1.00 88.75 98 LYS A CA 1
ATOM 794 C C . LYS A 1 98 ? 13.629 -1.469 -6.263 1.00 88.75 98 LYS A C 1
ATOM 796 O O . LYS A 1 98 ? 13.790 -1.300 -7.462 1.00 88.75 98 LYS A O 1
ATOM 801 N N . GLN A 1 99 ? 14.254 -0.743 -5.333 1.00 87.19 99 GLN A N 1
ATOM 802 C CA . GLN A 1 99 ? 15.199 0.326 -5.663 1.00 87.19 99 GLN A CA 1
ATOM 803 C C . GLN A 1 99 ? 16.436 -0.210 -6.397 1.00 87.19 99 GLN A C 1
ATOM 805 O O . GLN A 1 99 ? 16.818 0.333 -7.424 1.00 87.19 99 GLN A O 1
ATOM 810 N N . LYS A 1 100 ? 17.021 -1.314 -5.920 1.00 86.69 100 LYS A N 1
ATOM 811 C CA . LYS A 1 100 ? 18.181 -1.938 -6.578 1.00 86.69 100 LYS A CA 1
ATOM 812 C C . LYS A 1 100 ? 17.879 -2.374 -8.011 1.00 86.69 100 LYS A C 1
ATOM 814 O O . LYS A 1 100 ? 18.727 -2.232 -8.881 1.00 86.69 100 LYS A O 1
ATOM 819 N N . LEU A 1 101 ? 16.690 -2.927 -8.253 1.00 82.88 101 LEU A N 1
ATOM 820 C CA . LEU A 1 101 ? 16.292 -3.362 -9.592 1.00 82.88 101 LEU A CA 1
ATOM 821 C C . LEU A 1 101 ? 16.135 -2.171 -10.548 1.00 82.88 101 LEU A C 1
ATOM 823 O O . LEU A 1 101 ? 16.563 -2.245 -11.696 1.00 82.88 101 LEU A O 1
ATOM 827 N N . ASP A 1 102 ? 15.564 -1.074 -10.053 1.00 83.81 102 ASP A N 1
ATOM 828 C CA . ASP A 1 102 ? 15.410 0.176 -10.798 1.00 83.81 102 ASP A CA 1
ATOM 829 C C . ASP A 1 102 ? 16.780 0.764 -11.180 1.00 83.81 102 ASP A C 1
ATOM 831 O O . ASP A 1 102 ? 17.033 1.051 -12.350 1.00 83.81 102 ASP A O 1
ATOM 835 N N . GLU A 1 103 ? 17.715 0.814 -10.226 1.00 83.19 103 GLU A N 1
ATOM 836 C CA . GLU A 1 103 ? 19.102 1.248 -10.445 1.00 83.19 103 GLU A CA 1
ATOM 837 C C . GLU A 1 103 ? 19.827 0.382 -11.490 1.00 83.19 103 GLU A C 1
ATOM 839 O O . GLU A 1 103 ? 20.459 0.919 -12.400 1.00 83.19 103 GLU A O 1
ATOM 844 N N . VAL A 1 104 ? 19.703 -0.948 -11.412 1.00 85.50 104 VAL A N 1
ATOM 845 C CA . VAL A 1 104 ? 20.296 -1.871 -12.397 1.00 85.50 104 VAL A CA 1
ATOM 846 C C . VAL A 1 104 ? 19.703 -1.647 -13.789 1.00 85.50 104 VAL A C 1
ATOM 848 O O . VAL A 1 104 ? 20.454 -1.537 -14.757 1.00 85.50 104 VAL A O 1
ATOM 851 N N . SER A 1 105 ? 18.380 -1.504 -13.895 1.00 78.38 105 SER A N 1
ATOM 852 C CA . SER A 1 105 ? 17.717 -1.264 -15.181 1.00 78.38 105 SER A CA 1
ATOM 853 C C . SER A 1 105 ? 18.135 0.068 -15.819 1.00 78.38 105 SER A C 1
ATOM 855 O O . SER A 1 105 ? 18.368 0.135 -17.026 1.00 78.38 105 SER A O 1
ATOM 857 N N . HIS A 1 106 ? 18.321 1.118 -15.013 1.00 80.69 106 HIS A N 1
ATOM 858 C CA . HIS A 1 106 ? 18.825 2.409 -15.477 1.00 80.69 106 HIS A CA 1
ATOM 859 C C . HIS A 1 106 ? 20.272 2.327 -15.975 1.00 80.69 106 HIS A C 1
ATOM 861 O O . HIS A 1 106 ? 20.610 2.938 -16.992 1.00 80.69 106 HIS A O 1
ATOM 867 N N . VAL A 1 107 ? 21.125 1.568 -15.283 1.00 82.75 107 VAL A N 1
ATOM 868 C CA . VAL A 1 107 ? 22.516 1.343 -15.699 1.00 82.75 107 VAL A CA 1
ATOM 869 C C . VAL A 1 107 ? 22.574 0.558 -17.012 1.00 82.75 107 VAL A C 1
ATOM 871 O O . VAL A 1 107 ? 23.321 0.951 -17.908 1.00 82.75 107 VAL A O 1
ATOM 874 N N . GLU A 1 108 ? 21.767 -0.494 -17.170 1.00 81.31 108 GLU A N 1
ATOM 875 C CA . GLU A 1 108 ? 21.706 -1.282 -18.409 1.00 81.31 108 GLU A CA 1
ATOM 876 C C . GLU A 1 108 ? 21.217 -0.454 -19.604 1.00 81.31 108 GLU A C 1
ATOM 878 O O . GLU A 1 108 ? 21.846 -0.479 -20.661 1.00 81.31 108 GLU A O 1
ATOM 883 N N . LEU A 1 109 ? 20.152 0.338 -19.440 1.00 82.56 109 LEU A N 1
ATOM 884 C CA . LEU A 1 109 ? 19.650 1.221 -20.500 1.00 82.56 109 LEU A CA 1
ATOM 885 C C . LEU A 1 109 ? 20.700 2.249 -20.941 1.00 82.56 109 LEU A C 1
ATOM 887 O O . LEU A 1 109 ? 20.895 2.458 -22.139 1.00 82.56 109 LEU A O 1
ATOM 891 N N . ASN A 1 110 ? 21.409 2.857 -19.986 1.00 82.44 110 ASN A N 1
ATOM 892 C CA . ASN A 1 110 ? 22.477 3.811 -20.284 1.00 82.44 110 ASN A CA 1
ATOM 893 C C . ASN A 1 110 ? 23.660 3.142 -20.998 1.00 82.44 110 ASN A C 1
ATOM 895 O O . ASN A 1 110 ? 24.205 3.711 -21.941 1.00 82.44 110 ASN A O 1
ATOM 899 N N . ALA A 1 111 ? 24.047 1.934 -20.581 1.00 85.25 111 ALA A N 1
ATOM 900 C CA . ALA A 1 111 ? 25.120 1.180 -21.224 1.00 85.25 111 ALA A CA 1
ATOM 901 C C . ALA A 1 111 ? 24.764 0.799 -22.670 1.00 85.25 111 ALA A C 1
ATOM 903 O O . ALA A 1 111 ? 25.591 0.960 -23.565 1.00 85.25 111 ALA A O 1
ATOM 904 N N . VAL A 1 112 ? 23.526 0.356 -22.9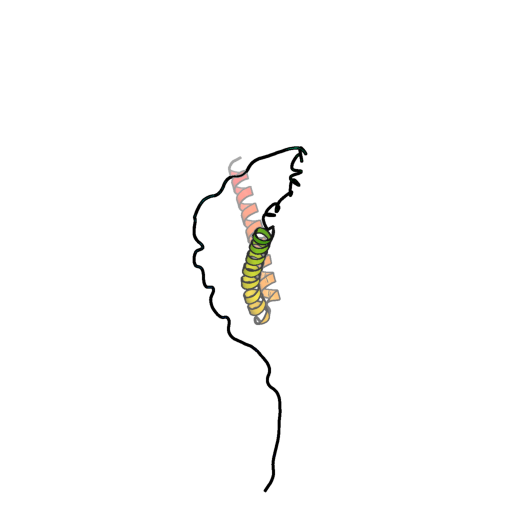15 1.00 88.19 112 VAL A N 1
ATOM 905 C CA . VAL A 1 112 ? 23.025 0.050 -24.265 1.00 88.19 112 VAL A CA 1
ATOM 906 C C . VAL A 1 112 ? 22.999 1.304 -25.138 1.00 88.19 112 VAL A C 1
ATOM 908 O O . VAL A 1 112 ? 23.438 1.255 -26.282 1.00 88.19 112 VAL A O 1
ATOM 911 N N . TYR A 1 113 ? 22.539 2.438 -24.603 1.00 85.75 113 TYR A N 1
ATOM 912 C CA . TYR A 1 113 ? 22.532 3.711 -25.325 1.00 85.75 113 TYR A CA 1
ATOM 913 C C . TYR A 1 113 ? 23.944 4.156 -25.736 1.00 85.75 113 TYR A C 1
ATOM 915 O O . TYR A 1 113 ? 24.159 4.535 -26.885 1.00 85.75 113 TYR A O 1
ATOM 923 N N . LEU A 1 114 ? 24.918 4.060 -24.824 1.00 91.25 114 LEU A N 1
ATOM 924 C CA . LEU A 1 114 ? 26.316 4.398 -25.108 1.00 91.25 114 LEU A CA 1
ATOM 925 C C . LEU A 1 114 ? 26.982 3.433 -26.094 1.00 91.25 114 LEU A C 1
ATOM 927 O O . LEU A 1 114 ? 27.857 3.854 -26.834 1.00 91.25 114 LEU A O 1
ATOM 931 N N . ALA A 1 115 ? 26.583 2.160 -26.118 1.00 87.06 115 ALA A N 1
ATOM 932 C CA . ALA A 1 115 ? 27.133 1.170 -27.045 1.00 87.06 115 ALA A CA 1
ATOM 933 C C . ALA A 1 115 ? 26.660 1.354 -28.501 1.00 87.06 115 ALA A C 1
ATOM 935 O O . ALA A 1 115 ? 27.226 0.743 -29.405 1.00 87.06 115 ALA A O 1
ATOM 936 N N . ILE A 1 116 ? 25.603 2.144 -28.720 1.00 87.44 116 ILE A N 1
ATOM 937 C CA . ILE A 1 116 ? 25.010 2.402 -30.041 1.00 87.44 116 ILE A CA 1
ATOM 938 C C . ILE A 1 116 ? 25.526 3.721 -30.657 1.00 87.44 116 ILE A C 1
ATOM 940 O O . ILE A 1 116 ? 25.396 3.913 -31.867 1.00 87.44 116 ILE A O 1
ATOM 944 N N . LEU A 1 117 ? 26.108 4.613 -29.847 1.00 77.81 117 LEU A N 1
ATOM 945 C CA . LEU A 1 117 ? 26.747 5.870 -30.268 1.00 77.81 117 LEU A CA 1
ATOM 946 C C . LEU A 1 117 ? 28.188 5.647 -30.741 1.00 77.81 117 LEU A C 1
ATOM 948 O O . LEU A 1 117 ? 28.574 6.333 -31.714 1.00 77.81 117 LEU A O 1
#

Foldseek 3Di:
DDDDDDDDDDDDDDDDDDDDDDDDDDDDDDDDDDDDDPDPPPDPPPPDDDPPPPPCVVVVVVVVVVVVVVCVVVVVVVVVLVPDVPSVVVVVVVVVVVVVVVVVVVVVVVVVVVVVD

Sequence (117 aa):
MHNIQDEEGLVAPEPEPRQETILSKGKGEVDHNDQKLVSKEYKPHVPYPNEIRKDRTEEQFGKFLKLLKKLHINLPVIEALSQMPNAVKFLKEILTNKQKLDEVSHVELNAVYLAIL

Organism: Gossypium barbadense (NCBI:txid3634)

pLDDT: mean 70.21, std 21.79, range [28.78, 95.94]